Protein AF-A0A933MVB0-F1 (afdb_monomer_lite)

pLDDT: mean 80.1, std 21.45, range [41.06, 98.31]

Sequence (131 aa):
MQGIHKAALVLVCVVFTGMFAGSPAYSLDIGKSLESVTKMGEYSDKLKGLYEELMGFKDSAKFHDVGFDNCCEFAKWKDKVTGLTKEAKTPVEEKASSSLAQLGEEYLKTKGAENDTTSS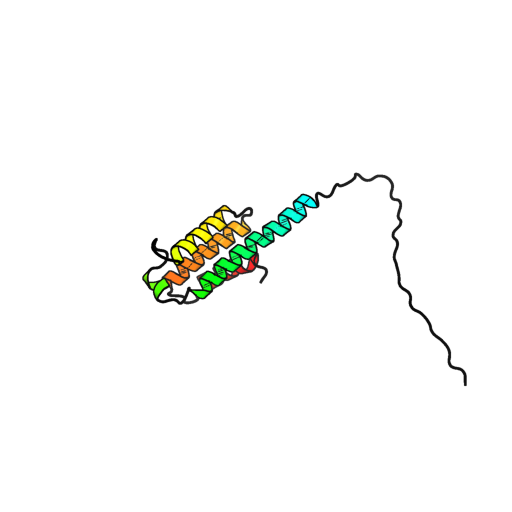LTSIIKGVLGK

Foldseek 3Di:
DDDDDDDDDDDDPPPPPDDDPDDDPPPPPVVVVVVVVVVLVVLLVLLVVLLVVCLVCLQPPVCLVCPLDPPDPNVVSLVSLVVSLVVDPDPLSVLLSVLSNVLSVVSSVVNSDDDPSNVVSVVSNVVSNVD

Secondary structure (DSSP, 8-state):
-----------------------------HHHHHHHHHHHHHHHHHHHHHHHHHHHHTT-HHHHHHTT-TTSHHHHHHHHHHHHHHH--SHHHHHHHHHHHHHHHHHHHHTT---HHHHHHHHHHHHHHT-

Structure (mmCIF, N/CA/C/O backbone):
data_AF-A0A933MVB0-F1
#
_entry.id   AF-A0A933MVB0-F1
#
loop_
_atom_site.group_PDB
_atom_site.id
_atom_site.type_symbol
_atom_site.label_atom_id
_atom_site.label_alt_id
_atom_site.label_comp_id
_atom_site.label_asym_id
_atom_site.label_entity_id
_atom_site.label_seq_id
_atom_site.pdbx_PDB_ins_code
_atom_site.Cartn_x
_atom_site.Cartn_y
_atom_site.Cartn_z
_atom_site.occupancy
_atom_site.B_iso_or_equiv
_atom_site.auth_seq_id
_atom_site.auth_comp_id
_atom_site.auth_asym_id
_atom_site.auth_atom_id
_atom_site.pdbx_PDB_model_num
ATOM 1 N N . MET A 1 1 ? 2.005 -52.548 58.694 1.00 41.06 1 MET A N 1
ATOM 2 C CA . MET A 1 1 ? 2.508 -51.169 58.522 1.00 41.06 1 MET A CA 1
ATOM 3 C C . MET A 1 1 ? 1.406 -50.352 57.863 1.00 41.06 1 MET A C 1
ATOM 5 O O . MET A 1 1 ? 0.997 -50.691 56.763 1.00 41.06 1 MET A O 1
ATOM 9 N N . GLN A 1 2 ? 0.851 -49.383 58.595 1.00 41.72 2 GLN A N 1
ATOM 10 C CA . GLN A 1 2 ? -0.142 -48.409 58.126 1.00 41.72 2 GLN A CA 1
ATOM 11 C C . GLN A 1 2 ? 0.565 -47.229 57.436 1.00 41.72 2 GLN A C 1
ATOM 13 O O . GLN A 1 2 ? 1.657 -46.849 57.849 1.00 41.72 2 GLN A O 1
ATOM 18 N N . GLY A 1 3 ? -0.083 -46.630 56.438 1.00 41.84 3 GLY A N 1
ATOM 19 C CA . GLY A 1 3 ? 0.345 -45.405 55.747 1.00 41.84 3 GLY A CA 1
ATOM 20 C C . GLY A 1 3 ? -0.800 -44.899 54.861 1.00 41.84 3 GLY A C 1
ATOM 21 O O . GLY A 1 3 ? -0.867 -45.272 53.702 1.00 41.84 3 GLY A O 1
ATOM 22 N N . ILE A 1 4 ? -1.909 -44.453 55.455 1.00 49.25 4 ILE A N 1
ATOM 23 C CA . ILE A 1 4 ? -2.310 -43.043 55.648 1.00 49.25 4 ILE A CA 1
ATOM 24 C C . ILE A 1 4 ? -2.708 -42.332 54.336 1.00 49.25 4 ILE A C 1
ATOM 26 O O . ILE A 1 4 ? -1.895 -42.054 53.464 1.00 49.25 4 ILE A O 1
ATOM 30 N N . HIS A 1 5 ? -4.007 -42.024 54.295 1.00 43.69 5 HIS A N 1
ATOM 31 C CA . HIS A 1 5 ? -4.792 -41.169 53.401 1.00 43.69 5 HIS A CA 1
ATOM 32 C C . HIS A 1 5 ? -4.157 -39.841 52.951 1.00 43.69 5 HIS A C 1
ATOM 34 O O . HIS A 1 5 ? -3.432 -39.217 53.723 1.00 43.69 5 HIS A O 1
ATOM 40 N N . LYS A 1 6 ? -4.628 -39.337 51.793 1.00 46.84 6 LYS A N 1
ATOM 41 C CA . LYS A 1 6 ? -5.235 -37.992 51.569 1.00 46.84 6 LYS A CA 1
ATOM 42 C C . LYS A 1 6 ? -5.651 -37.882 50.080 1.00 46.84 6 LYS A C 1
ATOM 44 O O . LYS A 1 6 ? -4.813 -38.100 49.221 1.00 46.84 6 LYS A O 1
ATOM 49 N N . ALA A 1 7 ? -6.926 -37.781 49.671 1.00 43.34 7 ALA A N 1
ATOM 50 C CA . ALA A 1 7 ? -7.908 -36.698 49.884 1.00 43.34 7 ALA A CA 1
ATOM 51 C C . ALA A 1 7 ? -7.309 -35.321 49.512 1.00 43.34 7 ALA A C 1
ATOM 53 O O . ALA A 1 7 ? -6.237 -34.993 49.992 1.00 43.34 7 ALA A O 1
ATOM 54 N N . ALA A 1 8 ? -7.898 -34.437 48.712 1.00 43.78 8 ALA A N 1
ATOM 55 C CA . ALA A 1 8 ? -9.236 -34.345 48.167 1.00 43.78 8 ALA A CA 1
ATOM 56 C C . ALA A 1 8 ? -9.229 -33.352 46.992 1.00 43.78 8 ALA A C 1
ATOM 58 O O . ALA A 1 8 ? -8.434 -32.416 46.936 1.00 43.78 8 ALA A O 1
ATOM 59 N N . LEU A 1 9 ? -10.179 -33.575 46.098 1.00 48.19 9 LEU A N 1
ATOM 60 C CA . LEU A 1 9 ? -10.692 -32.661 45.094 1.00 48.19 9 LEU A CA 1
ATOM 61 C C . LEU A 1 9 ? -11.385 -31.495 45.818 1.00 48.19 9 LEU A C 1
ATOM 63 O O . LEU A 1 9 ? -12.330 -31.734 46.566 1.00 48.19 9 LEU A O 1
ATOM 67 N N . VAL A 1 10 ? -10.927 -30.254 45.633 1.00 47.16 10 VAL A N 1
ATOM 68 C CA . VAL A 1 10 ? -11.670 -29.066 46.089 1.00 47.16 10 VAL A CA 1
ATOM 69 C C . VAL A 1 10 ? -11.702 -28.037 44.969 1.00 47.16 10 VAL A C 1
ATOM 71 O O . VAL A 1 10 ? -10.791 -27.243 44.755 1.00 47.16 10 VAL A O 1
ATOM 74 N N . LEU A 1 11 ? -12.808 -28.123 44.243 1.00 48.34 11 LEU A N 1
ATOM 75 C CA . LEU A 1 11 ? -13.330 -27.172 43.282 1.00 48.34 11 LEU A CA 1
ATOM 76 C C . LEU A 1 11 ? -13.818 -25.948 44.072 1.00 48.34 11 LEU A C 1
ATOM 78 O O . LEU A 1 11 ? -14.851 -26.007 44.736 1.00 48.34 11 LEU A O 1
ATOM 82 N N . VAL A 1 12 ? -13.051 -24.857 44.067 1.00 47.88 12 VAL A N 1
ATOM 83 C CA . VAL A 1 12 ? -13.464 -23.609 44.724 1.00 47.88 12 VAL A CA 1
ATOM 84 C C . VAL A 1 12 ? -14.307 -22.796 43.742 1.00 47.88 12 VAL A C 1
ATOM 86 O O . VAL A 1 12 ? -13.807 -21.954 43.001 1.00 47.88 12 VAL A O 1
ATOM 89 N N . CYS A 1 13 ? -15.613 -23.062 43.741 1.00 41.84 13 CYS A N 1
ATOM 90 C CA . CYS A 1 13 ? -16.620 -22.099 43.307 1.00 41.84 13 CYS A CA 1
ATOM 91 C C . CYS A 1 13 ? -16.641 -20.940 44.311 1.00 41.84 13 CYS A C 1
ATOM 93 O O . CYS A 1 13 ? -17.211 -21.070 45.393 1.00 41.84 13 CYS A O 1
ATOM 95 N N . VAL A 1 14 ? -16.049 -19.796 43.964 1.00 50.59 14 VAL A N 1
ATOM 96 C CA . VAL A 1 14 ? -16.311 -18.551 44.697 1.00 50.59 14 VAL A CA 1
ATOM 97 C C . VAL A 1 14 ? -17.605 -17.951 44.155 1.00 50.59 14 VAL A C 1
ATOM 99 O O . VAL A 1 14 ? -17.619 -17.236 43.156 1.00 50.59 14 VAL A O 1
ATOM 102 N N . VAL A 1 15 ? -18.707 -18.279 44.824 1.00 48.88 15 VAL A N 1
ATOM 103 C CA . VAL A 1 15 ? -19.979 -17.562 44.721 1.00 48.88 15 VAL A CA 1
ATOM 104 C C . VAL A 1 15 ? -19.817 -16.260 45.500 1.00 48.88 15 VAL A C 1
ATOM 106 O O . VAL A 1 15 ? -19.825 -16.255 46.728 1.00 48.88 15 VAL A O 1
ATOM 109 N N . PHE A 1 16 ? -19.630 -15.149 44.792 1.00 48.88 16 PHE A N 1
ATOM 110 C CA . PHE A 1 16 ? -19.596 -13.818 45.395 1.00 48.88 16 PHE A CA 1
ATOM 111 C C . PHE A 1 16 ? -21.028 -13.266 45.470 1.00 48.88 16 PHE A C 1
ATOM 113 O O . PHE A 1 16 ? -21.456 -12.463 44.647 1.00 48.88 16 PHE A O 1
ATOM 120 N N . THR A 1 17 ? -21.810 -13.728 46.449 1.00 49.38 17 THR A N 1
ATOM 121 C CA . THR A 1 17 ? -23.052 -13.054 46.856 1.00 49.38 17 THR A CA 1
ATOM 122 C C . THR A 1 17 ? -22.712 -11.966 47.866 1.00 49.38 17 THR A C 1
ATOM 124 O O . THR A 1 17 ? -22.703 -12.201 49.071 1.00 49.38 17 THR A O 1
ATOM 127 N N . GLY A 1 18 ? -22.413 -10.772 47.359 1.00 44.28 18 GLY A N 1
ATOM 128 C CA . GLY A 1 18 ? -22.362 -9.541 48.140 1.00 44.28 18 GLY A CA 1
ATOM 129 C C . GLY A 1 18 ? -23.527 -8.639 47.749 1.00 44.28 18 GLY A C 1
ATOM 130 O O . GLY A 1 18 ? -23.479 -7.995 46.706 1.00 44.28 18 GLY A O 1
ATOM 131 N N . MET A 1 19 ? -24.571 -8.598 48.581 1.00 49.66 19 MET A N 1
ATOM 132 C CA . MET A 1 19 ? -25.564 -7.522 48.579 1.00 49.66 19 MET A CA 1
ATOM 133 C C . MET A 1 19 ? -24.833 -6.201 48.847 1.00 49.66 19 MET A C 1
ATOM 135 O O . MET A 1 19 ? -24.399 -5.956 49.971 1.00 49.66 19 MET A O 1
ATOM 139 N N . PHE A 1 20 ? -24.711 -5.353 47.828 1.00 42.50 20 PHE A N 1
ATOM 140 C CA . PHE A 1 20 ? -24.405 -3.939 48.010 1.00 42.50 20 PHE A CA 1
ATOM 141 C C . PHE A 1 20 ? -25.605 -3.131 47.531 1.00 42.50 20 PHE A C 1
ATOM 143 O O . PHE A 1 20 ? -26.007 -3.185 46.368 1.00 42.50 20 PHE A O 1
ATOM 150 N N . ALA A 1 21 ? -26.223 -2.442 48.483 1.00 49.00 21 ALA A N 1
ATOM 151 C CA . ALA A 1 21 ? -27.312 -1.519 48.254 1.00 49.00 21 ALA A CA 1
ATOM 152 C C . ALA A 1 21 ? -26.834 -0.335 47.398 1.00 49.00 21 ALA A C 1
ATOM 154 O O . ALA A 1 21 ? -25.793 0.251 47.676 1.00 49.00 21 ALA A O 1
ATOM 155 N N . GLY A 1 22 ? -27.641 0.023 46.396 1.00 52.03 22 GLY A N 1
ATOM 156 C CA . GLY A 1 22 ? -27.656 1.344 45.765 1.00 52.03 22 GLY A CA 1
ATOM 157 C C . GLY A 1 22 ? -26.402 1.738 44.983 1.00 52.03 22 GLY A C 1
ATOM 158 O O . GLY A 1 22 ? -25.544 2.457 45.483 1.00 52.03 22 GLY A O 1
ATOM 159 N N . SER A 1 23 ? -26.337 1.372 43.705 1.00 45.97 23 SER A N 1
ATOM 160 C CA . SER A 1 23 ? -25.511 2.064 42.707 1.00 45.97 23 SER A CA 1
ATOM 161 C C . SER A 1 23 ? -26.203 1.983 41.345 1.00 45.97 23 SER A C 1
ATOM 163 O O . SER A 1 23 ? -26.881 0.988 41.077 1.00 45.97 23 SER A O 1
ATOM 165 N N . PRO A 1 24 ? -26.131 3.050 40.528 1.00 44.50 24 PRO A N 1
ATOM 166 C CA . PRO A 1 24 ? -26.957 3.198 39.340 1.00 44.50 24 PRO A CA 1
ATOM 167 C C . PRO A 1 24 ? -26.645 2.067 38.369 1.00 44.50 24 PRO A C 1
ATOM 169 O O . PRO A 1 24 ? -25.490 1.680 38.203 1.00 44.50 24 PRO A O 1
ATOM 172 N N . ALA A 1 25 ? -27.684 1.531 37.736 1.00 46.81 25 ALA A N 1
ATOM 173 C CA . ALA A 1 25 ? -27.534 0.596 36.640 1.00 46.81 25 ALA A CA 1
ATOM 174 C C . ALA A 1 25 ? -26.752 1.287 35.514 1.00 46.81 25 ALA A C 1
ATOM 176 O O . ALA A 1 25 ? -27.326 1.967 34.664 1.00 46.81 25 ALA A O 1
ATOM 177 N N . TYR A 1 26 ? -25.428 1.134 35.516 1.00 45.72 26 TYR A N 1
ATOM 178 C CA . TYR A 1 26 ? -24.612 1.345 34.336 1.00 45.72 26 TYR A CA 1
ATOM 179 C C . TYR A 1 26 ? -25.068 0.272 33.348 1.00 45.72 26 TYR A C 1
ATOM 181 O O . TYR A 1 26 ? -24.594 -0.862 33.376 1.00 45.72 26 TYR A O 1
ATOM 189 N N . SER A 1 27 ? -26.059 0.609 32.519 1.00 41.69 27 SER A N 1
ATOM 190 C CA . SER A 1 27 ? -26.284 -0.092 31.260 1.00 41.69 27 SER A CA 1
ATOM 191 C C . SER A 1 27 ? -25.028 0.146 30.440 1.00 41.69 27 SER A C 1
ATOM 193 O O . SER A 1 27 ? -24.897 1.141 29.734 1.00 41.69 27 SER A O 1
ATOM 195 N N . LEU A 1 28 ? -24.039 -0.714 30.663 1.00 48.12 28 LEU A 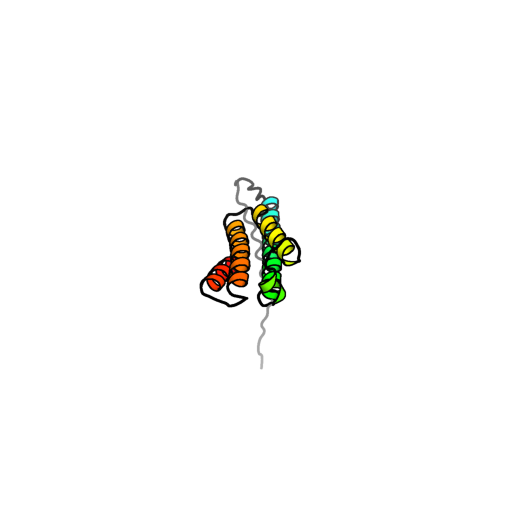N 1
ATOM 196 C CA . LEU A 1 28 ? -22.833 -0.792 29.874 1.00 48.12 28 LEU A CA 1
ATOM 197 C C . LEU A 1 28 ? -23.326 -1.129 28.472 1.00 48.12 28 LEU A C 1
ATOM 199 O O . LEU A 1 28 ? -23.908 -2.190 28.250 1.00 48.12 28 LEU A O 1
ATOM 203 N N . ASP A 1 29 ? -23.193 -0.160 27.573 1.00 52.34 29 ASP A N 1
ATOM 204 C CA . ASP A 1 29 ? -23.571 -0.238 26.168 1.00 52.34 29 ASP A CA 1
ATOM 205 C C . ASP A 1 29 ? -22.632 -1.240 25.468 1.00 52.34 29 ASP A C 1
ATOM 207 O O . ASP A 1 29 ? -21.687 -0.899 24.756 1.00 52.34 29 ASP A O 1
ATOM 211 N N . ILE A 1 30 ? -22.828 -2.521 25.791 1.00 54.47 30 ILE A N 1
ATOM 212 C CA . ILE A 1 30 ? -22.072 -3.655 25.261 1.00 54.47 30 ILE A CA 1
ATOM 213 C C . ILE A 1 30 ? -22.289 -3.725 23.749 1.00 54.47 30 ILE A C 1
ATOM 215 O O . ILE A 1 30 ? -21.361 -4.074 23.032 1.00 54.47 30 ILE A O 1
ATOM 219 N N . GLY A 1 31 ? -23.467 -3.315 23.258 1.00 52.75 31 GLY A N 1
ATOM 220 C CA . GLY A 1 31 ? -23.785 -3.241 21.832 1.00 52.75 31 GLY A CA 1
ATOM 221 C C . GLY A 1 31 ? -22.818 -2.345 21.058 1.00 52.75 31 GLY A C 1
ATOM 222 O O . GLY A 1 31 ? -22.190 -2.809 20.111 1.00 52.75 31 GLY A O 1
ATOM 223 N N . LYS A 1 32 ? -22.608 -1.100 21.503 1.00 56.31 32 LYS A N 1
ATOM 224 C CA . LYS A 1 32 ? -21.692 -0.155 20.844 1.00 56.31 32 LYS A CA 1
ATOM 225 C C . LYS A 1 32 ? -20.220 -0.555 20.949 1.00 56.31 32 LYS A C 1
ATOM 227 O O . LYS A 1 32 ? -19.448 -0.260 20.039 1.00 56.31 32 LYS A O 1
ATOM 232 N N . SER A 1 33 ? -19.834 -1.230 22.033 1.00 54.50 33 SER A N 1
ATOM 233 C CA . SER A 1 33 ? -18.467 -1.733 22.222 1.00 54.50 33 SER A CA 1
ATOM 234 C C . SER A 1 33 ? -18.181 -2.983 21.377 1.00 54.50 33 SER A C 1
ATOM 236 O O . SER A 1 33 ? -17.093 -3.132 20.830 1.00 54.50 33 SER A O 1
ATOM 238 N N . LEU A 1 34 ? -19.163 -3.872 21.195 1.00 53.25 34 LEU A N 1
ATOM 239 C CA . LEU A 1 34 ? -19.007 -5.032 20.313 1.00 53.25 34 LEU A CA 1
ATOM 240 C C . LEU A 1 34 ? -18.982 -4.621 18.839 1.00 53.25 34 LEU A C 1
ATOM 242 O O . LEU A 1 34 ? -18.198 -5.166 18.070 1.00 53.25 34 LEU A O 1
ATOM 246 N N . GLU A 1 35 ? -19.809 -3.645 18.457 1.00 58.50 35 GLU A N 1
ATOM 247 C CA . GLU A 1 35 ? -19.870 -3.136 17.085 1.00 58.50 35 GLU A CA 1
ATOM 248 C C . GLU A 1 35 ? -18.602 -2.362 16.688 1.00 58.50 35 GLU A C 1
ATOM 250 O O . GLU A 1 35 ? -18.204 -2.375 15.523 1.00 58.50 35 GLU A O 1
ATOM 255 N N . SER A 1 36 ? -17.938 -1.700 17.643 1.00 53.91 36 SER A N 1
ATOM 256 C CA . SER A 1 36 ? -16.647 -1.051 17.398 1.00 53.91 36 SER A CA 1
ATOM 257 C C . SER A 1 36 ? -15.509 -2.066 17.274 1.00 53.91 36 SER A C 1
ATOM 259 O O . SER A 1 36 ? -14.676 -1.913 16.385 1.00 53.91 36 SER A O 1
ATOM 261 N N . VAL A 1 37 ? -15.503 -3.133 18.084 1.00 60.41 37 VAL A N 1
ATOM 262 C CA . VAL A 1 37 ? -14.497 -4.207 18.007 1.00 60.41 37 VAL A CA 1
ATOM 263 C C . VAL A 1 37 ? -14.608 -4.993 16.698 1.00 60.41 37 VAL A C 1
ATOM 265 O O . VAL A 1 37 ? -13.591 -5.245 16.054 1.00 60.41 37 VAL A O 1
ATOM 268 N N . THR A 1 38 ? -15.819 -5.340 16.250 1.00 62.06 38 THR A N 1
ATOM 269 C CA . THR A 1 38 ? -16.006 -6.054 14.974 1.00 62.06 38 THR A CA 1
ATOM 270 C C . THR A 1 38 ? -15.648 -5.190 13.765 1.00 62.06 38 THR A C 1
ATOM 272 O O . THR A 1 38 ? -14.976 -5.671 12.855 1.00 62.06 38 THR A O 1
ATOM 275 N N . LYS A 1 39 ? -16.004 -3.898 13.770 1.00 58.91 39 LYS A N 1
ATOM 276 C CA . LYS A 1 39 ? -15.650 -2.964 12.683 1.00 58.91 39 LYS A CA 1
ATOM 277 C C . LYS A 1 39 ? -14.161 -2.618 12.638 1.00 58.91 39 LYS A C 1
ATOM 279 O O . LYS A 1 39 ? -13.627 -2.414 11.551 1.00 58.91 39 LYS A O 1
ATOM 284 N N . MET A 1 40 ? -13.490 -2.568 13.790 1.00 60.69 40 MET A N 1
ATOM 285 C CA . MET A 1 40 ? -12.033 -2.407 13.846 1.00 60.69 40 MET A CA 1
ATOM 286 C C . MET A 1 40 ? -11.319 -3.625 13.238 1.00 60.69 40 MET A C 1
ATOM 288 O O . MET A 1 40 ? -10.305 -3.468 12.558 1.00 60.69 40 MET A O 1
ATOM 292 N N . GLY A 1 41 ? -11.895 -4.823 13.408 1.00 77.94 41 GLY A N 1
ATOM 293 C CA . GLY A 1 41 ? -11.472 -6.035 12.704 1.00 77.94 41 GLY A CA 1
ATOM 294 C C . GLY A 1 41 ? -11.602 -5.905 11.185 1.00 77.94 41 GLY A C 1
ATOM 295 O O . GLY A 1 41 ? -10.617 -6.080 10.476 1.00 77.94 41 GLY A O 1
ATOM 296 N N . GLU A 1 42 ? -12.774 -5.492 10.687 1.00 86.81 42 GLU A N 1
ATOM 297 C CA . GLU A 1 42 ? -13.012 -5.354 9.240 1.00 86.81 42 GLU A CA 1
ATOM 298 C C . GLU A 1 42 ? -12.055 -4.367 8.555 1.00 86.81 42 GLU A C 1
ATOM 300 O O . GLU A 1 42 ? -11.565 -4.645 7.458 1.00 86.81 42 GLU A O 1
ATOM 305 N N . TYR A 1 43 ? -11.773 -3.216 9.177 1.00 92.50 43 TYR A N 1
ATOM 306 C CA . TYR A 1 43 ? -10.817 -2.255 8.624 1.00 92.50 43 TYR A CA 1
ATOM 307 C C . TYR A 1 43 ? -9.407 -2.855 8.540 1.00 92.50 43 TYR A C 1
ATOM 309 O O . TYR A 1 43 ? -8.760 -2.785 7.493 1.00 92.50 43 TYR A O 1
ATOM 317 N N . SER A 1 44 ? -8.938 -3.457 9.639 1.00 91.44 44 SER A N 1
ATOM 318 C CA . SER A 1 44 ? -7.598 -4.047 9.724 1.00 91.44 44 SER A CA 1
ATOM 319 C C . SER A 1 44 ? -7.423 -5.195 8.727 1.00 91.44 44 SER A C 1
ATOM 321 O O . SER A 1 44 ? -6.400 -5.275 8.047 1.00 91.44 44 SER A O 1
ATOM 323 N N . ASP A 1 45 ? -8.455 -6.021 8.542 1.00 93.62 45 ASP A N 1
ATOM 324 C CA . ASP A 1 45 ? -8.453 -7.107 7.562 1.00 93.62 45 ASP A CA 1
ATOM 325 C C . ASP A 1 45 ? -8.364 -6.584 6.121 1.00 93.62 45 ASP A C 1
ATOM 327 O O . ASP A 1 45 ? -7.563 -7.090 5.328 1.00 93.62 45 ASP A O 1
ATOM 331 N N . LYS A 1 46 ? -9.118 -5.528 5.777 1.00 95.69 46 LYS A N 1
ATOM 332 C CA . LYS A 1 46 ? -9.010 -4.870 4.462 1.00 95.69 46 LYS A CA 1
ATOM 333 C C . LYS A 1 46 ? -7.626 -4.257 4.249 1.00 95.69 46 LYS A C 1
ATOM 335 O O . LYS A 1 46 ? -7.037 -4.441 3.184 1.00 95.69 46 LYS A O 1
ATOM 340 N N . LEU A 1 47 ? -7.096 -3.552 5.252 1.00 96.69 47 LEU A N 1
ATOM 341 C CA . LEU A 1 47 ? -5.762 -2.950 5.200 1.00 96.69 47 LEU A CA 1
ATOM 342 C C . LEU A 1 47 ? -4.690 -4.020 4.970 1.00 96.69 47 LEU A C 1
ATOM 344 O O . LEU A 1 47 ? -3.825 -3.857 4.109 1.00 96.69 47 LEU A O 1
ATOM 348 N N . LYS A 1 48 ? -4.773 -5.130 5.708 1.00 96.12 48 LYS A N 1
ATOM 349 C CA . LYS A 1 48 ? -3.867 -6.269 5.576 1.00 96.12 48 LYS A CA 1
ATOM 350 C C . LYS A 1 48 ? -3.931 -6.873 4.177 1.00 96.12 48 LYS A C 1
ATOM 352 O O . LYS A 1 48 ? -2.882 -7.087 3.580 1.00 96.12 48 LYS A O 1
ATOM 357 N N . GLY A 1 49 ? -5.133 -7.108 3.651 1.00 97.00 49 GLY A N 1
ATOM 358 C CA . GLY A 1 49 ? -5.312 -7.644 2.302 1.00 97.00 49 GLY A CA 1
ATOM 359 C C . GLY A 1 49 ? -4.663 -6.755 1.241 1.00 97.00 49 GLY A C 1
ATOM 360 O O . GLY A 1 49 ? -3.902 -7.240 0.411 1.00 97.00 49 GLY A O 1
ATOM 361 N N . LEU A 1 50 ? -4.873 -5.437 1.314 1.00 98.06 50 LEU A N 1
ATOM 362 C CA . LEU A 1 50 ? -4.253 -4.491 0.380 1.00 98.06 50 LEU A CA 1
ATOM 363 C C . LEU A 1 50 ? -2.731 -4.405 0.536 1.00 98.06 50 LEU A C 1
ATOM 365 O O . LEU A 1 50 ? -2.026 -4.261 -0.462 1.00 98.06 50 LEU A O 1
ATOM 369 N N . TYR A 1 51 ? -2.218 -4.504 1.762 1.00 97.75 51 TYR A N 1
ATOM 370 C CA . TYR A 1 51 ? -0.781 -4.581 2.011 1.00 97.75 51 TYR A CA 1
ATOM 371 C C . TYR A 1 51 ? -0.171 -5.850 1.398 1.00 97.75 51 TYR A C 1
ATOM 373 O O . TYR A 1 51 ? 0.849 -5.772 0.719 1.00 97.75 51 TYR A O 1
ATOM 381 N N . GLU A 1 52 ? -0.802 -7.010 1.589 1.00 97.44 52 GLU A N 1
ATOM 382 C CA . GLU A 1 52 ? -0.356 -8.280 1.004 1.00 97.44 52 GLU A CA 1
ATOM 383 C C . GLU A 1 52 ? -0.447 -8.266 -0.532 1.00 97.44 52 GLU A C 1
ATOM 385 O O . GLU A 1 52 ? 0.487 -8.726 -1.189 1.00 97.44 52 GLU A O 1
ATOM 390 N N . GLU A 1 53 ? -1.501 -7.670 -1.111 1.00 97.31 53 GLU A N 1
ATOM 391 C CA . GLU A 1 53 ? -1.596 -7.422 -2.559 1.00 97.31 53 GLU A CA 1
ATOM 392 C C . GLU A 1 53 ? -0.380 -6.613 -3.046 1.00 97.31 53 GLU A C 1
ATOM 394 O O . GLU A 1 53 ? 0.297 -7.044 -3.979 1.00 97.31 53 GLU A O 1
ATOM 399 N N . LEU A 1 54 ? -0.050 -5.498 -2.377 1.00 97.38 54 LEU A N 1
ATOM 400 C CA . LEU A 1 54 ? 1.109 -4.668 -2.723 1.00 97.38 54 LEU A CA 1
ATOM 401 C C . LEU A 1 54 ? 2.420 -5.452 -2.645 1.00 97.38 54 LEU A C 1
ATOM 403 O O . LEU A 1 54 ? 3.206 -5.413 -3.587 1.00 97.38 54 LEU A O 1
ATOM 407 N N . MET A 1 55 ? 2.650 -6.198 -1.562 1.00 97.25 55 MET A N 1
ATOM 408 C CA . MET A 1 55 ? 3.840 -7.052 -1.443 1.00 97.25 55 MET A CA 1
ATOM 409 C C . MET A 1 55 ? 3.921 -8.091 -2.568 1.00 97.25 55 MET A C 1
ATOM 411 O O . MET A 1 55 ? 5.017 -8.443 -2.993 1.00 97.25 55 MET A O 1
ATOM 415 N N . GLY A 1 56 ? 2.777 -8.568 -3.062 1.00 96.50 56 GLY A N 1
ATOM 416 C CA . GLY A 1 56 ? 2.704 -9.537 -4.151 1.00 96.50 56 GLY A CA 1
ATOM 417 C C . GLY A 1 56 ? 3.101 -8.977 -5.518 1.00 96.50 56 GLY A C 1
ATOM 418 O O . GLY A 1 56 ? 3.595 -9.734 -6.353 1.00 96.50 56 GLY A O 1
ATOM 419 N N . PHE A 1 57 ? 2.916 -7.674 -5.762 1.00 95.56 57 PHE A N 1
ATOM 420 C CA . PHE A 1 57 ? 3.251 -7.060 -7.053 1.00 95.56 57 PHE A CA 1
ATOM 421 C C . PHE A 1 57 ? 4.359 -6.004 -7.007 1.00 95.56 57 PHE A C 1
ATOM 423 O O . PHE A 1 57 ? 4.770 -5.548 -8.074 1.00 95.56 57 PHE A O 1
ATOM 430 N N . LYS A 1 58 ? 4.885 -5.626 -5.833 1.00 95.50 58 LYS A N 1
ATOM 431 C CA . LYS A 1 58 ? 5.889 -4.552 -5.706 1.00 95.50 58 LYS A CA 1
ATOM 432 C C . LYS A 1 58 ? 7.147 -4.769 -6.548 1.00 95.50 58 LYS A C 1
ATOM 434 O O . LYS A 1 58 ? 7.778 -3.790 -6.916 1.00 95.50 58 LYS A O 1
ATOM 439 N N . ASP A 1 59 ? 7.494 -6.019 -6.859 1.00 95.75 59 ASP A N 1
ATOM 440 C CA . ASP A 1 59 ? 8.676 -6.406 -7.645 1.00 95.75 59 ASP A CA 1
ATOM 441 C C . ASP A 1 59 ? 8.332 -6.753 -9.111 1.00 95.75 59 ASP A C 1
ATOM 443 O O . ASP A 1 59 ? 9.188 -7.184 -9.883 1.00 95.75 59 ASP A O 1
ATOM 447 N N . SER A 1 60 ? 7.067 -6.597 -9.514 1.00 94.81 60 SER A N 1
ATOM 448 C CA . SER A 1 60 ? 6.601 -6.925 -10.861 1.00 94.81 60 SER A CA 1
ATOM 449 C C . SER A 1 60 ? 7.121 -5.925 -11.890 1.00 94.81 60 SER A C 1
ATOM 451 O O . SER A 1 60 ? 6.845 -4.730 -11.804 1.00 94.81 60 SER A O 1
ATOM 453 N N . ALA A 1 61 ? 7.761 -6.427 -12.949 1.00 94.19 61 ALA A N 1
ATOM 454 C CA . ALA A 1 61 ? 8.186 -5.597 -14.076 1.00 94.19 61 ALA A CA 1
ATOM 455 C C . ALA A 1 61 ? 7.009 -4.851 -14.727 1.00 94.19 61 ALA A C 1
ATOM 457 O O . ALA A 1 61 ? 7.148 -3.694 -15.105 1.00 94.19 61 ALA A O 1
ATOM 458 N N . LYS A 1 62 ? 5.831 -5.489 -14.802 1.00 93.00 62 LYS A N 1
ATOM 459 C CA . LYS A 1 62 ? 4.611 -4.851 -15.314 1.00 93.00 62 LYS A CA 1
ATOM 460 C C . LYS A 1 62 ? 4.210 -3.671 -14.430 1.00 93.00 62 LYS A C 1
ATOM 462 O O . LYS A 1 62 ? 3.883 -2.616 -14.951 1.00 93.00 62 LYS A O 1
ATOM 467 N N . PHE A 1 63 ? 4.257 -3.838 -13.107 1.00 94.31 63 PHE A N 1
ATOM 468 C CA . PHE A 1 63 ? 3.966 -2.749 -12.175 1.00 94.31 63 PHE A CA 1
ATOM 469 C C . PHE A 1 63 ? 4.948 -1.588 -12.341 1.00 94.31 63 PHE A C 1
ATOM 471 O O . PHE A 1 63 ? 4.525 -0.442 -12.362 1.00 94.31 63 PHE A O 1
ATOM 478 N N . HIS A 1 64 ? 6.239 -1.861 -12.526 1.00 94.19 64 HIS A N 1
ATOM 479 C CA . HIS A 1 64 ? 7.238 -0.801 -12.717 1.00 94.19 64 HIS A CA 1
ATOM 480 C C . HIS A 1 64 ? 7.122 -0.076 -14.055 1.00 94.19 64 HIS A C 1
ATOM 482 O O . HIS A 1 64 ? 7.560 1.066 -14.156 1.00 94.19 64 HIS A O 1
ATOM 488 N N . ASP A 1 65 ? 6.572 -0.741 -15.069 1.00 92.88 65 ASP A N 1
ATOM 489 C CA . ASP A 1 65 ? 6.383 -0.180 -16.406 1.00 92.88 65 ASP A CA 1
ATOM 490 C C . ASP A 1 65 ? 5.129 0.702 -16.486 1.00 92.88 65 ASP A C 1
ATOM 492 O O . ASP A 1 65 ? 5.199 1.827 -16.970 1.00 92.88 65 ASP A O 1
ATOM 496 N N . VAL A 1 66 ? 3.992 0.220 -15.964 1.00 92.50 66 VAL A N 1
ATOM 497 C CA . VAL A 1 66 ? 2.699 0.927 -16.083 1.00 92.50 66 VAL A CA 1
ATOM 498 C C . VAL A 1 66 ? 2.263 1.674 -14.821 1.00 92.50 66 VAL A C 1
ATOM 500 O O . VAL A 1 66 ? 1.327 2.469 -14.860 1.00 92.50 66 VAL A O 1
ATOM 503 N N . GLY A 1 67 ? 2.883 1.397 -13.674 1.00 92.56 67 GLY A N 1
ATOM 504 C CA . GLY A 1 67 ? 2.530 2.005 -12.395 1.00 92.56 67 GLY A CA 1
ATOM 505 C C . GLY A 1 67 ? 1.048 1.881 -12.044 1.00 92.56 67 GLY A C 1
ATOM 506 O O . GLY A 1 67 ? 0.423 0.836 -12.227 1.00 92.56 67 GLY A O 1
ATOM 507 N N . PHE A 1 68 ? 0.485 2.972 -11.525 1.00 93.69 68 PHE A N 1
ATOM 508 C CA . PHE A 1 68 ? -0.925 3.072 -11.139 1.00 93.69 68 PHE A CA 1
ATOM 509 C C . PHE A 1 68 ? -1.819 3.691 -12.225 1.00 93.69 68 PHE A C 1
ATOM 511 O O . PHE A 1 68 ? -2.887 4.215 -11.906 1.00 93.69 68 PHE A O 1
ATOM 518 N N . ASP A 1 69 ? -1.406 3.643 -13.492 1.00 86.19 69 ASP A N 1
ATOM 519 C CA . ASP A 1 69 ? -2.194 4.191 -14.596 1.00 86.19 69 ASP A CA 1
ATOM 520 C C . ASP A 1 69 ? -3.526 3.447 -14.793 1.00 86.19 69 ASP A C 1
ATOM 522 O O . ASP A 1 69 ? -3.651 2.248 -14.526 1.00 86.19 69 ASP A O 1
ATOM 526 N N . ASN A 1 70 ? -4.524 4.168 -15.323 1.00 70.00 70 ASN A N 1
ATOM 527 C CA . ASN A 1 70 ? -5.949 3.797 -15.410 1.00 70.00 70 ASN A CA 1
ATOM 528 C C . ASN A 1 70 ? -6.286 2.443 -16.078 1.00 70.00 70 ASN A C 1
ATOM 530 O O . ASN A 1 70 ? -7.459 2.076 -16.145 1.00 70.00 70 ASN A O 1
ATOM 534 N N . CYS A 1 71 ? -5.321 1.703 -16.625 1.00 65.06 71 CYS A N 1
ATOM 535 C CA . CYS A 1 71 ? -5.588 0.551 -17.486 1.00 65.06 71 CYS A CA 1
ATOM 536 C C . CYS A 1 71 ? -5.444 -0.827 -16.817 1.00 65.06 71 CYS A C 1
ATOM 538 O O . CYS A 1 71 ? -5.629 -1.834 -17.498 1.00 65.06 71 CYS A O 1
ATOM 540 N N . CYS A 1 72 ? -5.138 -0.925 -15.517 1.00 84.06 72 CYS A N 1
ATOM 541 C CA . CYS A 1 72 ? -4.720 -2.206 -14.930 1.00 84.06 72 CYS A CA 1
ATOM 542 C C . CYS A 1 72 ? -5.205 -2.484 -13.496 1.00 84.06 72 CYS A C 1
ATOM 544 O O . CYS A 1 72 ? -5.885 -1.694 -12.843 1.00 84.06 72 CYS A O 1
ATOM 546 N N . GLU A 1 73 ? -4.836 -3.672 -13.009 1.00 91.25 73 GLU A N 1
ATOM 547 C CA . GLU A 1 73 ? -5.049 -4.140 -11.635 1.00 91.25 73 GLU A CA 1
ATOM 548 C C . GLU A 1 73 ? -4.450 -3.209 -10.569 1.00 91.25 73 GLU A C 1
ATOM 550 O O . GLU A 1 73 ? -5.032 -3.063 -9.498 1.00 91.25 73 GLU A O 1
ATOM 555 N N . PHE A 1 74 ? -3.358 -2.508 -10.885 1.00 94.12 74 PHE A N 1
ATOM 556 C CA . PHE A 1 74 ? -2.700 -1.580 -9.965 1.00 94.12 74 PHE A CA 1
ATOM 557 C C . PHE A 1 74 ? -3.534 -0.316 -9.719 1.00 94.12 74 PHE A C 1
ATOM 559 O O . PHE A 1 74 ? -3.676 0.102 -8.572 1.00 94.12 74 PHE A O 1
ATOM 566 N N . ALA A 1 75 ? -4.165 0.255 -10.753 1.00 94.31 75 ALA A N 1
ATOM 567 C CA . ALA A 1 75 ? -5.110 1.362 -10.569 1.00 94.31 75 ALA A CA 1
ATOM 568 C C . ALA A 1 75 ? -6.288 0.944 -9.684 1.00 94.31 75 ALA A C 1
ATOM 570 O O . ALA A 1 75 ? -6.630 1.647 -8.738 1.00 94.31 75 ALA A O 1
ATOM 571 N N . LYS A 1 76 ? -6.838 -0.260 -9.907 1.00 95.31 76 LYS A N 1
ATOM 572 C CA . LYS A 1 76 ? -7.887 -0.810 -9.035 1.00 95.31 76 LYS A CA 1
ATOM 573 C C . LYS A 1 76 ? -7.406 -0.953 -7.595 1.00 95.31 76 LYS A C 1
ATOM 575 O O . LYS A 1 76 ? -8.159 -0.651 -6.677 1.00 95.31 76 LYS A O 1
ATOM 580 N N . TRP A 1 77 ? -6.173 -1.411 -7.380 1.00 96.75 77 TRP A N 1
ATOM 581 C CA . TRP A 1 77 ? -5.584 -1.461 -6.043 1.00 96.75 77 TRP A CA 1
ATOM 582 C C . TRP A 1 77 ? -5.522 -0.062 -5.410 1.00 96.75 77 TRP A C 1
ATOM 584 O O . TRP A 1 77 ? -5.992 0.114 -4.287 1.00 96.75 77 TRP A O 1
ATOM 594 N N . LYS A 1 78 ? -5.054 0.956 -6.143 1.00 96.31 78 LYS A N 1
ATOM 595 C CA . LYS A 1 78 ? -4.984 2.347 -5.658 1.00 96.31 78 LYS A CA 1
ATOM 596 C C . LYS A 1 78 ? -6.366 2.924 -5.331 1.00 96.31 78 LYS A C 1
ATOM 598 O O . LYS A 1 78 ? -6.528 3.599 -4.310 1.00 96.31 78 LYS A O 1
ATOM 603 N N . ASP A 1 79 ? -7.378 2.602 -6.131 1.00 96.25 79 ASP A N 1
ATOM 604 C CA . ASP A 1 79 ? -8.772 2.962 -5.857 1.00 96.25 79 ASP A CA 1
ATOM 605 C C . ASP A 1 79 ? -9.295 2.288 -4.584 1.00 96.25 79 ASP A C 1
ATOM 607 O O . ASP A 1 79 ? -9.947 2.944 -3.770 1.00 96.25 79 ASP A O 1
ATOM 611 N N . LYS A 1 80 ? -8.973 1.004 -4.358 1.00 97.31 80 LYS A N 1
ATOM 612 C CA . LYS A 1 80 ? -9.326 0.308 -3.109 1.00 97.31 80 LYS A CA 1
ATOM 613 C C . LYS A 1 80 ? -8.662 0.966 -1.896 1.00 97.31 80 LYS A C 1
ATOM 615 O O . LYS A 1 80 ? -9.339 1.164 -0.892 1.00 97.31 80 LYS A O 1
ATOM 620 N N . VAL A 1 81 ? -7.378 1.334 -1.981 1.00 97.38 81 VAL A N 1
ATOM 621 C CA . VAL A 1 81 ? -6.677 2.052 -0.896 1.00 97.38 81 VAL A CA 1
ATOM 622 C C . VAL A 1 81 ? -7.359 3.392 -0.619 1.00 97.38 81 VAL A C 1
ATOM 624 O O . VAL A 1 81 ? -7.660 3.703 0.529 1.00 97.38 81 VAL A O 1
ATOM 627 N N . THR A 1 82 ? -7.701 4.141 -1.669 1.00 96.38 82 THR A N 1
ATOM 628 C CA . THR A 1 82 ? -8.425 5.418 -1.555 1.00 96.38 82 THR A CA 1
ATOM 629 C C . THR A 1 82 ? -9.810 5.238 -0.927 1.00 96.38 82 THR A C 1
ATOM 631 O O . THR A 1 82 ? -10.238 6.056 -0.112 1.00 96.38 82 THR A O 1
ATOM 634 N N . GLY A 1 83 ? -10.522 4.169 -1.291 1.00 97.06 83 GLY A N 1
ATOM 635 C CA . GLY A 1 83 ? -11.788 3.785 -0.670 1.00 97.06 83 GLY A CA 1
ATOM 636 C C . GLY A 1 83 ? -11.617 3.485 0.817 1.00 97.06 83 GLY A C 1
ATOM 637 O O . GLY A 1 83 ? -12.342 4.043 1.635 1.00 97.06 83 GLY A O 1
ATOM 638 N N . LEU A 1 84 ? -10.598 2.701 1.175 1.00 96.44 84 LEU A N 1
ATOM 639 C CA . LEU A 1 84 ? -10.288 2.374 2.564 1.00 96.44 84 LEU A CA 1
ATOM 640 C C . LEU A 1 84 ? -9.944 3.623 3.391 1.00 96.44 84 LEU A C 1
ATOM 642 O O . LEU A 1 84 ? -10.384 3.735 4.531 1.00 96.44 84 LEU A O 1
ATOM 646 N N . THR A 1 85 ? -9.220 4.593 2.824 1.00 95.62 85 THR A N 1
ATOM 647 C CA . THR A 1 85 ? -8.946 5.877 3.494 1.00 95.62 85 THR A CA 1
ATOM 648 C C . THR A 1 85 ? -10.222 6.667 3.769 1.00 95.62 85 THR A C 1
ATOM 650 O O . THR A 1 85 ? -10.356 7.248 4.838 1.00 95.62 85 THR A O 1
ATOM 653 N N . LYS A 1 86 ? -11.195 6.657 2.850 1.00 95.38 86 LYS A N 1
ATOM 654 C CA . LYS A 1 86 ? -12.501 7.307 3.064 1.00 95.38 86 LYS A CA 1
ATOM 655 C C . LYS A 1 86 ? -13.369 6.581 4.094 1.00 95.38 86 LYS A C 1
ATOM 657 O O . LYS A 1 86 ? -14.220 7.207 4.717 1.00 95.38 86 LYS A O 1
ATOM 662 N N . GLU A 1 87 ? -13.183 5.272 4.249 1.00 93.31 87 GLU A N 1
ATOM 663 C CA . GLU A 1 87 ? -13.862 4.460 5.264 1.00 93.31 87 GLU A CA 1
ATOM 664 C C . GLU A 1 87 ? -13.248 4.606 6.666 1.00 93.31 87 GLU A C 1
ATOM 666 O O . GLU A 1 87 ? -13.883 4.192 7.641 1.00 93.31 87 GLU A O 1
ATOM 671 N N . ALA A 1 88 ? -12.042 5.178 6.776 1.00 93.06 88 ALA A N 1
ATOM 672 C CA . ALA A 1 88 ? -11.351 5.366 8.044 1.00 93.06 88 ALA A CA 1
ATOM 673 C C . ALA A 1 88 ? -12.185 6.218 9.012 1.00 93.06 88 ALA A C 1
ATOM 675 O O 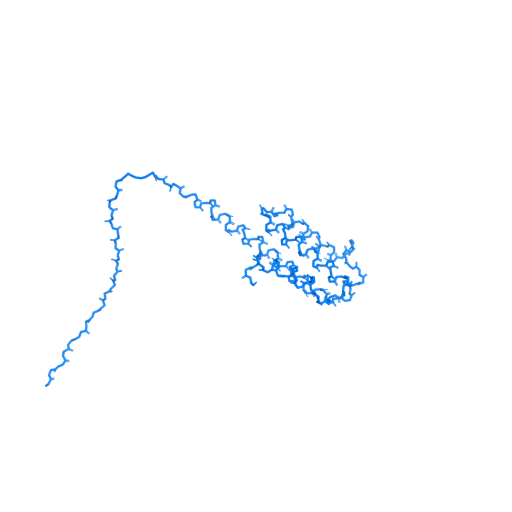. ALA A 1 88 ? -12.721 7.269 8.661 1.00 93.06 88 ALA A O 1
ATOM 676 N N . LYS A 1 89 ? -12.284 5.758 10.259 1.00 91.94 89 LYS A N 1
ATOM 677 C CA . LYS A 1 89 ? -13.067 6.402 11.326 1.00 91.94 89 LYS A CA 1
ATOM 678 C C . LYS A 1 89 ? -12.184 7.006 12.399 1.00 91.94 89 LYS A C 1
ATOM 680 O O . LYS A 1 89 ? -12.659 7.808 13.202 1.00 91.94 89 LYS A O 1
ATOM 685 N N . THR A 1 90 ? -10.916 6.610 12.433 1.00 92.44 90 THR A N 1
ATOM 686 C CA . THR A 1 90 ? -9.926 7.150 13.358 1.00 92.44 90 THR A CA 1
ATOM 687 C C . THR A 1 90 ? -8.733 7.742 12.604 1.00 92.44 90 THR A C 1
ATOM 689 O O . THR A 1 90 ? -8.389 7.265 11.520 1.00 92.44 90 THR A O 1
ATOM 692 N N . PRO A 1 91 ? -8.024 8.724 13.193 1.00 93.88 91 PRO A N 1
ATOM 693 C CA . PRO A 1 91 ? -6.801 9.265 12.596 1.00 93.88 91 PRO A CA 1
ATOM 694 C C . PRO A 1 91 ? -5.708 8.208 12.387 1.00 93.88 91 PRO A C 1
ATOM 696 O O . PRO A 1 91 ? -4.857 8.348 11.512 1.00 93.88 91 PRO A O 1
ATOM 699 N N . VAL A 1 92 ? -5.711 7.150 13.204 1.00 92.94 92 VAL A N 1
ATOM 700 C CA . VAL A 1 92 ? -4.748 6.045 13.110 1.00 92.94 92 VAL A CA 1
ATOM 701 C C . VAL A 1 92 ? -5.016 5.201 11.863 1.00 92.94 92 VAL A C 1
ATOM 703 O O . VAL A 1 92 ? -4.082 4.887 11.129 1.00 92.94 92 VAL A O 1
ATOM 706 N N . GLU A 1 93 ? -6.282 4.889 11.589 1.00 93.88 93 GLU A N 1
ATOM 707 C CA . GLU A 1 93 ? -6.712 4.207 10.363 1.00 93.88 93 GLU A CA 1
ATOM 708 C C . GLU A 1 93 ? -6.414 5.066 9.125 1.00 93.88 93 GLU A C 1
ATOM 710 O O . GLU A 1 93 ? -5.772 4.617 8.175 1.00 93.88 93 GLU A O 1
ATOM 715 N N . GLU A 1 94 ? -6.792 6.345 9.146 1.00 95.75 94 GLU A N 1
ATOM 716 C CA . GLU A 1 94 ? -6.524 7.256 8.029 1.00 95.75 94 GLU A CA 1
ATOM 717 C C . GLU A 1 94 ? -5.022 7.314 7.720 1.00 95.75 94 GLU A C 1
ATOM 719 O O . GLU A 1 94 ? -4.605 7.123 6.574 1.00 95.75 94 GLU A O 1
ATOM 724 N N . LYS A 1 95 ? -4.193 7.462 8.761 1.00 96.31 95 LYS A N 1
ATOM 725 C CA . LYS A 1 95 ? -2.737 7.446 8.628 1.00 96.31 95 LYS A CA 1
ATOM 726 C C . LYS A 1 95 ? -2.230 6.130 8.040 1.00 96.31 95 LYS A C 1
ATOM 728 O O . LYS A 1 95 ? -1.386 6.174 7.153 1.00 96.31 95 LYS A O 1
ATOM 733 N N . ALA A 1 96 ? -2.727 4.980 8.490 1.00 96.50 96 ALA A N 1
ATOM 734 C CA . ALA A 1 96 ? -2.266 3.682 8.002 1.00 96.50 96 ALA A CA 1
ATOM 735 C C . ALA A 1 96 ? -2.599 3.450 6.522 1.00 96.50 96 ALA A C 1
ATOM 737 O O . ALA A 1 96 ? -1.721 3.065 5.752 1.00 96.50 96 ALA A O 1
ATOM 738 N N . SER A 1 97 ? -3.832 3.738 6.098 1.00 97.00 97 SER A N 1
ATOM 739 C CA . SER A 1 97 ? -4.207 3.643 4.676 1.00 97.00 97 SER A CA 1
ATOM 740 C C . SER A 1 97 ? -3.460 4.651 3.796 1.00 97.00 97 SER A C 1
ATOM 742 O O . SER A 1 97 ? -3.004 4.292 2.712 1.00 97.00 97 SER A O 1
ATOM 744 N N . SER A 1 98 ? -3.249 5.880 4.275 1.00 97.50 98 SER A N 1
ATOM 745 C CA . SER A 1 98 ? -2.432 6.880 3.576 1.00 97.50 98 SER A CA 1
ATOM 746 C C . SER A 1 98 ? -0.972 6.430 3.442 1.00 97.50 98 SER A C 1
ATOM 748 O O . SER A 1 98 ? -0.396 6.488 2.355 1.00 97.50 98 SER A O 1
ATOM 750 N N . SER A 1 99 ? -0.388 5.876 4.513 1.00 98.12 99 SER A N 1
ATOM 751 C CA . SER A 1 99 ? 0.953 5.286 4.482 1.00 98.12 99 SER A CA 1
ATOM 752 C C . SER A 1 99 ? 1.051 4.097 3.526 1.00 98.12 99 SER A C 1
ATOM 754 O O . SER A 1 99 ? 2.082 3.938 2.881 1.00 98.12 99 SER A O 1
ATOM 756 N N . LEU A 1 100 ? -0.008 3.295 3.377 1.00 98.31 100 LEU A N 1
ATOM 757 C CA . LEU A 1 100 ? -0.047 2.217 2.387 1.00 98.31 100 LEU A CA 1
ATOM 758 C C . LEU A 1 100 ? -0.029 2.755 0.950 1.00 98.31 100 LEU A C 1
ATOM 760 O O . LEU A 1 100 ? 0.696 2.224 0.110 1.00 98.31 100 LEU A O 1
ATOM 764 N N . ALA A 1 101 ? -0.769 3.830 0.670 1.00 97.81 101 ALA A N 1
ATOM 765 C CA . ALA A 1 101 ? -0.723 4.495 -0.631 1.00 97.81 101 ALA A CA 1
ATOM 766 C C . ALA A 1 101 ? 0.690 5.026 -0.932 1.00 97.81 101 ALA A C 1
ATOM 768 O O . ALA A 1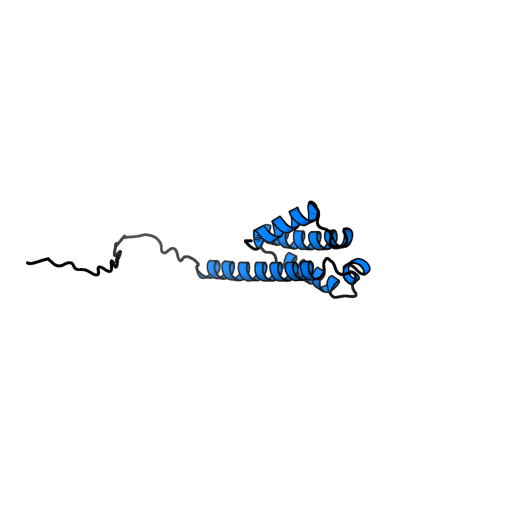 101 ? 1.240 4.760 -1.999 1.00 97.81 101 ALA A O 1
ATOM 769 N N . GLN A 1 102 ? 1.305 5.713 0.038 1.00 98.06 102 GLN A N 1
ATOM 770 C CA . GLN A 1 102 ? 2.678 6.217 -0.074 1.00 98.06 102 GLN A CA 1
ATOM 771 C C . GLN A 1 102 ? 3.697 5.094 -0.279 1.00 98.06 102 GLN A C 1
ATOM 773 O O . GLN A 1 102 ? 4.633 5.252 -1.058 1.00 98.06 102 GLN A O 1
ATOM 778 N N . LEU A 1 103 ? 3.503 3.952 0.382 1.00 98.25 103 LEU A N 1
ATOM 779 C CA . LEU A 1 103 ? 4.373 2.791 0.238 1.00 98.25 103 LEU A CA 1
ATOM 780 C C . LEU A 1 103 ? 4.325 2.242 -1.194 1.00 98.25 103 LEU A C 1
ATOM 782 O O . LEU A 1 103 ? 5.363 1.910 -1.760 1.00 98.25 103 LEU A O 1
ATOM 786 N N . GLY A 1 104 ? 3.134 2.200 -1.799 1.00 97.06 104 GLY A N 1
ATOM 787 C CA . GLY A 1 104 ? 2.967 1.815 -3.200 1.00 97.06 104 GLY A CA 1
ATOM 788 C C . GLY A 1 104 ? 3.714 2.733 -4.168 1.00 97.06 104 GLY A C 1
ATOM 789 O O . GLY A 1 104 ? 4.409 2.247 -5.058 1.00 97.06 104 GLY A O 1
ATOM 790 N N . GLU A 1 105 ? 3.613 4.050 -3.977 1.00 97.69 105 GLU A N 1
ATOM 791 C CA . GLU A 1 105 ? 4.331 5.039 -4.798 1.00 97.69 105 GLU A CA 1
ATOM 792 C C . GLU A 1 105 ? 5.854 4.932 -4.629 1.00 97.69 105 GLU A C 1
ATOM 794 O O . GLU A 1 105 ? 6.602 5.018 -5.605 1.00 97.69 105 GLU A O 1
ATOM 799 N N . GLU A 1 106 ? 6.331 4.693 -3.404 1.00 97.75 106 GLU A N 1
ATOM 800 C CA . GLU A 1 106 ? 7.763 4.531 -3.157 1.00 97.75 106 GLU A CA 1
ATOM 801 C C . GLU A 1 106 ? 8.295 3.259 -3.827 1.00 97.75 106 GLU A C 1
ATOM 803 O O . GLU A 1 106 ? 9.310 3.332 -4.514 1.00 97.75 106 GLU A O 1
ATOM 808 N N . TYR A 1 107 ? 7.584 2.127 -3.749 1.00 97.75 107 TYR A N 1
ATOM 809 C CA . TYR A 1 107 ? 7.986 0.925 -4.489 1.00 97.75 107 TYR A CA 1
ATOM 810 C C . TYR A 1 107 ? 7.940 1.106 -6.003 1.00 97.75 107 TYR A C 1
ATOM 812 O O . TYR A 1 107 ? 8.788 0.552 -6.699 1.00 97.75 107 TYR A O 1
ATOM 820 N N . LEU A 1 108 ? 6.995 1.881 -6.534 1.00 96.12 108 LEU A N 1
ATOM 821 C CA . LEU A 1 108 ? 6.989 2.201 -7.959 1.00 96.12 108 LEU A CA 1
ATOM 822 C C . LEU A 1 108 ? 8.263 2.968 -8.347 1.00 96.12 108 LEU A C 1
ATOM 824 O O . LEU A 1 108 ? 8.945 2.618 -9.310 1.00 96.12 108 LEU A O 1
ATOM 828 N N . LYS A 1 109 ? 8.630 3.974 -7.550 1.00 96.50 109 LYS A N 1
ATOM 829 C CA . LYS A 1 109 ? 9.822 4.803 -7.757 1.00 96.50 109 LYS A CA 1
ATOM 830 C C . LYS A 1 109 ? 11.128 4.020 -7.605 1.00 96.50 109 LYS A C 1
ATOM 832 O O . LYS A 1 109 ? 12.066 4.237 -8.371 1.00 96.50 109 LYS A O 1
ATOM 837 N N . THR A 1 110 ? 11.208 3.128 -6.622 1.00 96.31 110 THR A N 1
ATOM 838 C CA . THR A 1 110 ? 12.418 2.352 -6.309 1.00 96.31 110 THR A CA 1
ATOM 839 C C . THR A 1 110 ? 12.481 1.015 -7.035 1.00 96.31 110 THR A C 1
ATOM 841 O O . THR A 1 110 ? 13.445 0.271 -6.851 1.00 96.31 110 THR A O 1
ATOM 844 N N . LYS A 1 111 ? 11.477 0.700 -7.863 1.00 95.69 111 LYS A N 1
ATOM 845 C CA . LYS A 1 111 ? 11.326 -0.595 -8.537 1.00 95.69 111 LYS A CA 1
ATOM 846 C C . LYS A 1 111 ? 11.309 -1.771 -7.552 1.00 95.69 111 LYS A C 1
ATOM 848 O O . LYS A 1 111 ? 11.992 -2.772 -7.748 1.00 95.69 111 LYS A O 1
ATOM 853 N N . GLY A 1 112 ? 10.537 -1.629 -6.477 1.00 94.00 112 GLY A N 1
ATOM 854 C CA . GLY A 1 112 ? 10.315 -2.663 -5.462 1.00 94.00 112 GLY A CA 1
ATOM 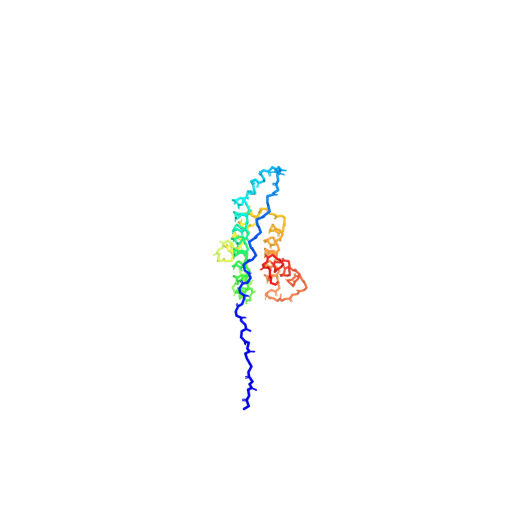855 C C . GLY A 1 112 ? 11.389 -2.745 -4.374 1.00 94.00 112 GLY A C 1
ATOM 856 O O . GLY A 1 112 ? 11.225 -3.506 -3.415 1.00 94.00 112 GLY A O 1
ATOM 857 N N . ALA A 1 113 ? 12.462 -1.954 -4.481 1.00 96.25 113 ALA A N 1
ATOM 858 C CA . ALA A 1 113 ? 13.548 -1.968 -3.510 1.00 96.25 113 ALA A CA 1
ATOM 859 C C . ALA A 1 113 ? 13.126 -1.361 -2.164 1.00 96.25 113 ALA A C 1
ATOM 861 O O . ALA A 1 113 ? 12.464 -0.321 -2.108 1.00 96.25 113 ALA A O 1
ATOM 862 N N . GLU A 1 114 ? 13.568 -2.006 -1.085 1.00 96.56 114 GLU A N 1
ATOM 863 C CA . GLU A 1 114 ? 13.403 -1.512 0.280 1.00 96.56 114 GLU A CA 1
ATOM 864 C C . GLU A 1 114 ? 14.365 -0.355 0.575 1.00 96.56 114 GLU A C 1
ATOM 866 O O . GLU A 1 114 ? 15.526 -0.373 0.160 1.00 96.56 114 GLU A O 1
ATOM 871 N N . ASN A 1 115 ? 13.896 0.635 1.332 1.00 95.88 115 ASN A N 1
ATOM 872 C CA . ASN A 1 115 ? 14.694 1.742 1.842 1.00 95.88 115 ASN A CA 1
ATOM 873 C C . ASN A 1 115 ? 14.142 2.247 3.191 1.00 95.88 115 ASN A C 1
ATOM 875 O O . ASN A 1 115 ? 13.173 1.714 3.737 1.00 95.88 115 ASN A O 1
ATOM 879 N N . ASP A 1 116 ? 14.757 3.291 3.745 1.00 97.56 116 ASP A N 1
ATOM 880 C CA . ASP A 1 116 ? 14.342 3.853 5.037 1.00 97.56 116 ASP A CA 1
ATOM 881 C C . ASP A 1 116 ? 12.880 4.334 5.028 1.00 97.56 116 ASP A C 1
ATOM 883 O O . ASP A 1 116 ? 12.163 4.202 6.026 1.00 97.56 116 ASP A O 1
ATOM 887 N N . THR A 1 117 ? 12.408 4.854 3.891 1.00 96.62 117 THR A N 1
ATOM 888 C CA . THR A 1 117 ? 11.023 5.295 3.703 1.00 96.62 117 THR A CA 1
ATOM 889 C C . THR A 1 117 ? 10.059 4.111 3.677 1.00 96.62 117 THR A C 1
ATOM 891 O O . THR A 1 117 ? 9.08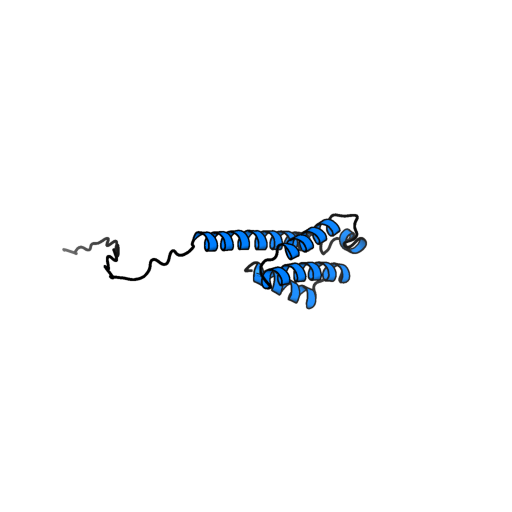7 4.125 4.435 1.00 96.62 117 THR A O 1
ATOM 894 N N . THR A 1 118 ? 10.325 3.062 2.889 1.00 96.62 118 THR A N 1
ATOM 895 C CA . THR A 1 118 ? 9.455 1.872 2.834 1.00 96.62 118 THR A CA 1
ATOM 896 C C . THR A 1 118 ? 9.384 1.174 4.192 1.00 96.62 118 THR A C 1
ATOM 898 O O . THR A 1 118 ? 8.298 0.801 4.641 1.00 96.62 118 THR A O 1
ATOM 901 N N . SER A 1 119 ? 10.509 1.088 4.906 1.00 96.81 119 SER A N 1
ATOM 902 C CA . SER A 1 119 ? 10.589 0.521 6.257 1.00 96.81 119 SER A CA 1
ATOM 903 C C . SER A 1 119 ? 9.763 1.317 7.276 1.00 96.81 119 SER A C 1
ATOM 905 O O . SER A 1 119 ? 8.982 0.752 8.054 1.00 96.81 119 SER A O 1
ATOM 907 N N . SER A 1 120 ? 9.863 2.649 7.231 1.00 97.25 120 SER A N 1
ATOM 908 C CA . SER A 1 120 ? 9.102 3.542 8.114 1.00 97.25 120 SER A CA 1
ATOM 909 C C . SER A 1 120 ? 7.594 3.438 7.866 1.00 97.25 120 SER A C 1
ATOM 911 O O . SER A 1 120 ? 6.814 3.296 8.810 1.00 97.25 120 SER A O 1
ATOM 913 N N . LEU A 1 121 ? 7.175 3.453 6.598 1.00 97.38 121 LEU A N 1
ATOM 914 C CA . LEU A 1 121 ? 5.768 3.320 6.205 1.00 97.38 121 LEU A CA 1
ATOM 915 C C . LEU A 1 121 ? 5.204 1.944 6.579 1.00 97.38 121 LEU A C 1
ATOM 917 O O . LEU A 1 121 ? 4.119 1.850 7.153 1.00 97.38 121 LEU A O 1
ATOM 921 N N . THR A 1 122 ? 5.975 0.883 6.343 1.00 96.31 122 THR A N 1
ATOM 922 C CA . THR A 1 122 ? 5.619 -0.485 6.741 1.00 96.31 122 THR A CA 1
ATOM 923 C C . THR A 1 122 ? 5.407 -0.595 8.248 1.00 96.31 122 THR A C 1
ATOM 925 O O . THR A 1 122 ? 4.460 -1.245 8.690 1.00 96.31 122 THR A O 1
ATOM 928 N N . SER A 1 123 ? 6.243 0.068 9.048 1.00 95.81 123 SER A N 1
ATOM 929 C CA . SER A 1 123 ? 6.117 0.062 10.509 1.00 95.81 123 SER A CA 1
ATOM 930 C C . SER A 1 123 ? 4.817 0.723 10.981 1.00 95.81 123 SER A C 1
ATOM 932 O O . SER A 1 123 ? 4.161 0.210 11.886 1.00 95.81 123 SER A O 1
ATOM 934 N N . ILE A 1 124 ? 4.393 1.818 10.337 1.00 95.12 124 ILE A N 1
ATOM 935 C CA . ILE A 1 124 ? 3.110 2.481 10.632 1.00 95.12 124 ILE A CA 1
ATOM 936 C C . ILE A 1 124 ? 1.937 1.542 10.337 1.00 95.12 124 ILE A C 1
ATOM 938 O O . ILE A 1 124 ? 1.042 1.397 11.167 1.00 95.12 124 ILE A O 1
ATOM 942 N N . ILE A 1 125 ? 1.958 0.888 9.173 1.00 95.50 125 ILE A N 1
ATOM 943 C CA . ILE A 1 125 ? 0.902 -0.039 8.748 1.00 95.50 125 ILE A CA 1
ATOM 944 C C . ILE A 1 125 ? 0.817 -1.214 9.729 1.00 95.50 125 ILE A C 1
ATOM 946 O O . ILE A 1 125 ? -0.253 -1.510 10.259 1.00 95.50 125 ILE A O 1
ATOM 950 N N . LYS A 1 126 ? 1.955 -1.843 10.038 1.00 93.06 126 LYS A N 1
ATOM 951 C CA . LYS A 1 126 ? 2.035 -2.978 10.968 1.00 93.06 126 LYS A CA 1
ATOM 952 C C . LYS A 1 126 ? 1.574 -2.640 12.386 1.00 93.06 126 LYS A C 1
ATOM 954 O O . LYS A 1 126 ? 0.907 -3.464 13.009 1.00 93.06 126 LYS A O 1
ATOM 959 N N . GLY A 1 127 ? 1.812 -1.408 12.844 1.00 90.69 127 GLY A N 1
ATOM 960 C CA . GLY A 1 127 ? 1.300 -0.916 14.125 1.00 90.69 127 GLY A CA 1
ATOM 961 C C . GLY A 1 127 ? -0.228 -0.975 14.249 1.00 90.69 127 GLY A C 1
ATOM 962 O O . GLY A 1 127 ? -0.736 -1.171 15.349 1.00 90.69 127 GLY A O 1
ATOM 963 N N . VAL A 1 128 ? -0.963 -0.872 13.136 1.00 88.94 128 VAL A N 1
ATOM 964 C CA . VAL A 1 128 ? -2.431 -1.030 13.102 1.00 88.94 128 VAL A CA 1
ATOM 965 C C . VAL A 1 128 ? -2.848 -2.489 12.910 1.00 88.94 128 VAL A C 1
ATOM 967 O O . VAL A 1 128 ? -3.871 -2.917 13.437 1.00 88.94 128 VAL A O 1
ATOM 970 N N . LEU A 1 129 ? -2.032 -3.278 12.209 1.00 87.81 129 LEU A N 1
ATOM 971 C CA . LEU A 1 129 ? -2.264 -4.713 12.013 1.00 87.81 129 LEU A CA 1
ATOM 972 C C . LEU A 1 129 ? -1.952 -5.565 13.258 1.00 87.81 129 LEU A C 1
ATOM 974 O O . LEU A 1 129 ? -2.243 -6.761 13.259 1.00 87.81 129 LEU A O 1
ATOM 978 N N . GLY A 1 130 ? -1.353 -4.977 14.300 1.00 74.75 130 GLY A N 1
ATOM 979 C CA . GLY A 1 130 ? -1.001 -5.669 15.542 1.00 74.75 130 GLY A CA 1
ATOM 980 C C . GLY A 1 130 ? 0.129 -6.692 15.382 1.00 74.75 130 GLY A C 1
ATOM 981 O O . GLY A 1 130 ? 0.127 -7.704 16.084 1.00 74.75 130 GLY A O 1
ATOM 982 N N . LYS A 1 131 ? 1.057 -6.465 14.442 1.00 55.78 131 LYS A N 1
ATOM 983 C CA . LYS A 1 131 ? 2.180 -7.364 14.126 1.00 55.78 131 LYS A CA 1
ATOM 984 C C . LYS A 1 131 ? 3.532 -6.676 14.205 1.00 55.78 131 LYS A C 1
ATOM 986 O O . LYS A 1 131 ? 3.607 -5.490 13.826 1.00 55.78 131 LYS A O 1
#

Radius of gyration: 26.05 Å; chains: 1; bounding box: 42×60×76 Å